Protein AF-A0A7S2KJC4-F1 (afdb_monomer_lite)

Foldseek 3Di:
DQFDCCCDDPNNPVVQVVLQVDPDLQVLVVQLVVRRHDDDDPPVVVVVVVVCVVPPPPDDDDPQKDWDDWDADPVVQWIWTKMWGHDDPPDDDDDDGDIDIDTGNDDDDPPDDDQALCPPPPSVVVCVVDAFPDDDPRQGDAPLQQHRHVPPGVPDHDFAPSCCSNQNNCGNDPRSVVD

Organism: Bigelowiella natans (NCBI:txid227086)

Radius of gyration: 21.55 Å; chains: 1; bounding box: 48×40×52 Å

Sequence (179 aa):
FDVPVSWFGATSNAEMCAFWQTEDAETRYSIVKSVRGKPTVPNIVWREFVSDIETKRCIHLMEGFHVTEASWNASAKCWNVVHQESPSSDGPSVEEAKSRTMEFDYILLATGAVMSAKEHPLLGKIYAHSKPEGDVNGFPVLSEELRWNETDMQNLFVTGGYAALQLGPVAATLAGARK

pLDDT: mean 88.14, std 10.71, range [44.09, 97.88]

Secondary structure (DSSP, 8-state):
--S-GGGSGGGTHHHHHHHHT---HHHHHHHHHHHS-S----HHHHHHHHHHHHH-TT-----SEEEEEEEEETTTTEEEEEEEEPPPTTS-S------EEEEES-----------TTTSTTHHHHHHHS--SEEETTEEE--TT-BS-TTT-TT-B--GGGGHHHH-TTTTSTTGGG-

InterPro domains:
  IPR036188 FAD/NAD(P)-binding domain superfamily [SSF51905] (55-172)

Structure (mmCIF, N/CA/C/O backbone):
data_AF-A0A7S2KJC4-F1
#
_entry.id   AF-A0A7S2KJC4-F1
#
loop_
_atom_site.group_PDB
_atom_site.id
_atom_site.type_symbol
_atom_site.label_atom_id
_atom_site.label_alt_id
_atom_site.label_comp_id
_atom_site.label_asym_id
_atom_site.label_entity_id
_atom_site.label_seq_id
_atom_site.pdbx_PDB_ins_code
_atom_site.Cartn_x
_atom_site.Cartn_y
_atom_site.Cartn_z
_atom_site.occupancy
_atom_site.B_iso_or_equiv
_atom_site.auth_seq_id
_atom_site.auth_comp_id
_atom_site.auth_asym_id
_atom_site.auth_atom_id
_atom_site.pdbx_PDB_model_num
ATOM 1 N N . PHE A 1 1 ? 10.199 9.690 2.676 1.00 57.38 1 PHE A N 1
ATOM 2 C CA . PHE A 1 1 ? 9.300 8.981 3.604 1.00 57.38 1 PHE A CA 1
ATOM 3 C C . PHE A 1 1 ? 7.907 9.122 3.052 1.00 57.38 1 PHE A C 1
ATOM 5 O O . PHE A 1 1 ? 7.560 10.210 2.610 1.00 57.38 1 PHE A O 1
ATOM 12 N N . ASP A 1 2 ? 7.127 8.050 3.103 1.00 70.12 2 ASP A N 1
ATOM 13 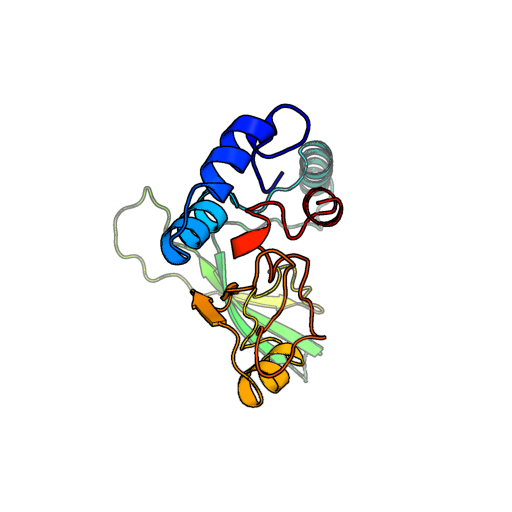C CA . ASP A 1 2 ? 5.780 8.030 2.520 1.00 70.12 2 ASP A CA 1
ATOM 14 C C . ASP A 1 2 ? 4.742 8.745 3.405 1.00 70.12 2 ASP A C 1
ATOM 16 O O . ASP A 1 2 ? 3.585 8.881 3.032 1.00 70.12 2 ASP A O 1
ATOM 20 N N . VAL A 1 3 ? 5.162 9.215 4.582 1.00 80.69 3 VAL A N 1
ATOM 21 C CA . VAL A 1 3 ? 4.395 10.040 5.517 1.00 80.69 3 VAL A CA 1
ATOM 22 C C . VAL A 1 3 ? 5.297 11.216 5.954 1.00 80.69 3 VAL A C 1
ATOM 24 O O . VAL A 1 3 ? 6.495 10.989 6.176 1.00 80.69 3 VAL A O 1
ATOM 27 N N . PRO A 1 4 ? 4.793 12.465 6.046 1.00 83.06 4 PRO A N 1
ATOM 28 C CA . PRO A 1 4 ? 5.581 13.627 6.451 1.00 83.06 4 PRO A CA 1
ATOM 29 C C . PRO A 1 4 ? 6.195 13.475 7.844 1.00 83.06 4 PRO A C 1
ATOM 31 O O . PRO A 1 4 ? 5.635 12.816 8.715 1.00 83.06 4 PRO A O 1
ATOM 34 N N . VAL A 1 5 ? 7.329 14.145 8.078 1.00 82.62 5 VAL A N 1
ATOM 35 C CA . VAL A 1 5 ? 8.039 14.115 9.373 1.00 82.62 5 VAL A CA 1
ATOM 36 C C . VAL A 1 5 ? 7.164 14.621 10.518 1.00 82.62 5 VAL A C 1
ATOM 38 O O . VAL A 1 5 ? 7.320 14.153 11.643 1.00 82.62 5 VAL A O 1
ATOM 41 N N . SER A 1 6 ? 6.228 15.530 10.237 1.00 84.00 6 SER A N 1
ATOM 42 C CA . SER A 1 6 ? 5.290 16.026 11.238 1.00 84.00 6 SER A CA 1
ATOM 43 C C . SER A 1 6 ? 4.523 14.882 11.902 1.00 84.00 6 SER A C 1
ATOM 45 O O . SER A 1 6 ? 4.443 14.876 13.120 1.00 84.00 6 SER A O 1
ATOM 47 N N . TRP A 1 7 ? 4.162 13.826 11.165 1.00 85.38 7 TRP A N 1
ATOM 48 C CA . TRP A 1 7 ? 3.426 12.662 11.671 1.00 85.38 7 TRP A CA 1
ATOM 49 C C . TRP A 1 7 ? 4.307 11.621 12.387 1.00 85.38 7 TRP A C 1
ATOM 51 O O . TRP A 1 7 ? 3.810 10.579 12.821 1.00 85.38 7 TRP A O 1
ATOM 61 N N . PHE A 1 8 ? 5.610 11.880 12.544 1.00 80.50 8 PHE A N 1
ATOM 62 C CA . PHE A 1 8 ? 6.554 10.996 13.229 1.00 80.50 8 PHE A CA 1
ATOM 63 C C . PHE A 1 8 ? 7.147 11.613 14.501 1.00 80.50 8 PHE A C 1
ATOM 65 O O . PHE A 1 8 ? 7.368 12.815 14.613 1.00 80.50 8 PHE A O 1
ATOM 72 N N . GLY A 1 9 ? 7.481 10.745 15.461 1.00 76.19 9 GLY A N 1
ATOM 73 C CA . GLY A 1 9 ? 8.290 11.102 16.628 1.00 76.19 9 GLY A CA 1
ATOM 74 C C . GLY A 1 9 ? 7.695 12.225 17.483 1.00 76.19 9 GLY A C 1
ATOM 75 O O . GLY A 1 9 ? 6.479 12.345 17.623 1.00 76.19 9 GLY A O 1
ATOM 76 N N . ALA A 1 10 ? 8.570 13.046 18.068 1.00 77.25 10 ALA A N 1
ATOM 77 C CA . ALA A 1 10 ? 8.198 14.089 19.027 1.00 77.25 10 ALA A CA 1
ATOM 78 C C . ALA A 1 10 ? 7.339 15.220 18.430 1.00 77.25 10 ALA A C 1
ATOM 80 O O . ALA A 1 10 ? 6.659 15.925 19.172 1.00 77.25 10 ALA A O 1
ATOM 81 N N . THR A 1 11 ? 7.347 15.391 17.106 1.00 78.31 11 THR A N 1
ATOM 82 C CA . THR A 1 11 ? 6.563 16.4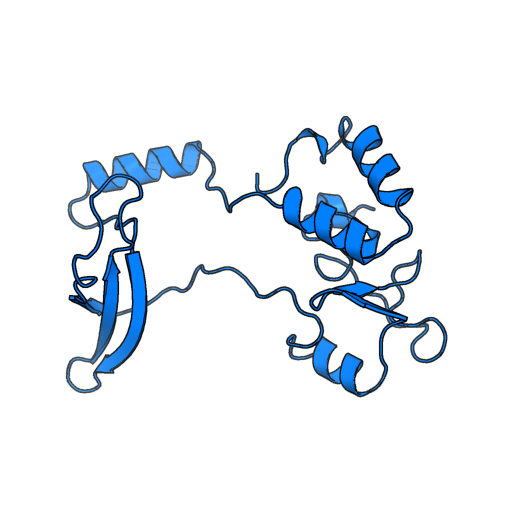18 16.403 1.00 78.31 11 THR A CA 1
ATOM 83 C C . THR A 1 11 ? 5.133 15.977 16.084 1.00 78.31 11 THR A C 1
ATOM 85 O O . THR A 1 11 ? 4.306 16.823 15.761 1.00 78.31 11 THR A O 1
ATOM 88 N N . SER A 1 12 ? 4.819 14.686 16.250 1.00 85.06 12 SER A N 1
ATOM 89 C CA . SER A 1 12 ? 3.530 14.097 15.848 1.00 85.06 12 SER A CA 1
ATOM 90 C C . SER A 1 12 ? 2.357 14.361 16.772 1.00 85.06 12 SER A C 1
ATOM 92 O O . SER A 1 12 ? 1.219 14.117 16.380 1.00 85.06 12 SER A O 1
ATOM 94 N N . ASN A 1 13 ? 2.599 14.879 17.977 1.00 85.25 13 ASN A N 1
ATOM 95 C CA . ASN A 1 13 ? 1.553 14.994 18.991 1.00 85.25 13 ASN A CA 1
ATOM 96 C C . ASN A 1 13 ? 0.354 15.821 18.514 1.00 85.25 13 ASN A C 1
ATOM 98 O O . ASN A 1 13 ? -0.776 15.389 18.698 1.00 85.25 13 ASN A O 1
ATOM 102 N N . ALA A 1 14 ? 0.575 16.973 17.875 1.00 89.56 14 ALA A N 1
ATOM 103 C CA . ALA A 1 14 ? -0.524 17.839 17.445 1.00 89.56 14 ALA A CA 1
ATOM 104 C C . ALA A 1 14 ? -1.409 17.171 16.377 1.00 89.56 14 ALA A C 1
ATOM 106 O O . ALA A 1 14 ? -2.629 17.127 16.522 1.00 89.56 14 ALA A O 1
ATOM 107 N N . GLU A 1 15 ? -0.794 16.608 15.337 1.00 92.00 15 GLU A N 1
ATOM 108 C CA . GLU A 1 15 ? -1.503 15.959 14.229 1.00 92.00 15 GLU A CA 1
ATOM 109 C C . GLU A 1 15 ? -2.195 14.665 14.668 1.00 92.00 15 GLU A C 1
ATOM 111 O O . GLU A 1 15 ? -3.344 14.423 14.306 1.00 92.00 15 GLU A O 1
ATOM 116 N N . MET A 1 16 ? -1.534 13.858 15.504 1.00 90.50 16 MET A N 1
ATOM 117 C CA . MET A 1 16 ? -2.110 12.625 16.040 1.00 90.50 16 MET A CA 1
ATOM 118 C C . MET A 1 16 ? -3.264 12.906 17.003 1.00 90.50 16 MET A C 1
ATOM 120 O O . MET A 1 16 ? -4.279 12.220 16.931 1.00 90.50 16 MET A O 1
ATOM 124 N N . CYS A 1 17 ? -3.154 13.926 17.863 1.00 90.06 17 CYS A N 1
ATOM 125 C CA . CYS A 1 17 ? -4.265 14.347 18.717 1.00 90.06 17 CYS A CA 1
ATOM 126 C C . CYS A 1 17 ? -5.467 14.803 17.883 1.00 90.06 17 CYS A C 1
ATOM 128 O O . CYS A 1 17 ? -6.583 14.373 18.157 1.00 90.06 17 CYS A O 1
ATOM 130 N N . ALA A 1 18 ? -5.249 15.621 16.848 1.00 92.56 18 ALA A N 1
ATOM 131 C CA . ALA A 1 18 ? -6.323 16.049 15.953 1.00 92.56 18 ALA A CA 1
ATOM 132 C C . ALA A 1 18 ? -6.968 14.860 15.216 1.00 92.56 18 ALA A C 1
ATOM 134 O O . ALA A 1 18 ? -8.192 14.784 15.101 1.00 92.56 18 ALA A O 1
ATOM 135 N N . PHE A 1 19 ? -6.157 13.896 14.767 1.00 94.06 19 PHE A N 1
ATOM 136 C CA . PHE A 1 19 ? -6.652 12.661 14.163 1.00 94.06 19 PHE A CA 1
ATOM 137 C C . PHE A 1 19 ? -7.532 11.860 15.133 1.00 94.06 19 PHE A C 1
ATOM 139 O O . PHE A 1 19 ? -8.639 11.473 14.771 1.00 94.06 19 PHE A O 1
ATOM 146 N N . TRP A 1 20 ? -7.089 11.647 16.374 1.00 91.81 20 TRP A N 1
ATOM 147 C CA . TRP A 1 20 ? -7.851 10.876 17.362 1.00 91.81 20 TRP A CA 1
ATOM 148 C C . TRP A 1 20 ? -9.113 11.584 17.863 1.00 91.81 20 TRP A C 1
ATOM 150 O O . TRP A 1 20 ? -10.066 10.915 18.242 1.00 91.81 20 TRP A O 1
ATOM 160 N N . GLN A 1 21 ? -9.157 12.917 17.808 1.00 93.75 21 GLN A N 1
ATOM 161 C CA . GLN A 1 21 ? -10.371 13.698 18.077 1.00 93.75 21 GLN A CA 1
ATOM 162 C C . GLN A 1 21 ? -11.400 13.636 16.940 1.00 93.75 21 GLN A C 1
ATOM 164 O O . GLN A 1 21 ? -12.537 14.062 17.118 1.00 93.75 21 GLN A O 1
ATOM 169 N N . THR A 1 22 ? -11.024 13.128 15.765 1.00 94.50 22 THR A N 1
ATOM 170 C CA . THR A 1 22 ? -11.969 12.915 14.667 1.00 94.50 22 THR A CA 1
ATOM 171 C C . THR A 1 22 ? -12.785 11.661 14.968 1.00 94.50 22 THR A C 1
ATOM 173 O O . THR A 1 22 ? -12.203 10.592 15.104 1.00 94.50 22 THR A O 1
ATOM 176 N N . GLU A 1 23 ? -14.110 11.749 15.066 1.00 90.88 23 GLU A N 1
ATOM 177 C CA . GLU A 1 23 ? -14.964 10.577 15.349 1.00 90.88 23 GLU A CA 1
ATOM 178 C C . GLU A 1 23 ? -15.368 9.816 14.077 1.00 90.88 23 GLU A C 1
ATOM 180 O O . GLU A 1 23 ? -15.446 8.590 14.073 1.00 90.88 23 GLU A O 1
ATOM 185 N N . ASP A 1 24 ? -15.583 10.537 12.977 1.00 94.69 24 ASP A N 1
ATOM 186 C CA . ASP A 1 24 ? -16.063 9.968 11.719 1.00 94.69 24 ASP A CA 1
ATOM 187 C C . ASP A 1 24 ? -14.977 9.175 10.967 1.00 94.69 24 ASP A C 1
ATOM 189 O O . ASP A 1 24 ? -13.890 9.681 10.658 1.00 94.69 24 ASP A O 1
ATOM 193 N N . ALA A 1 25 ? -15.295 7.927 10.619 1.00 95.44 25 ALA A N 1
ATOM 194 C CA . ALA A 1 25 ? -14.369 7.008 9.966 1.00 95.44 25 ALA A CA 1
ATOM 195 C C . ALA A 1 25 ? -13.994 7.442 8.535 1.00 95.44 25 ALA A C 1
ATOM 197 O O . ALA A 1 25 ? -12.854 7.227 8.116 1.00 95.44 25 ALA A O 1
ATOM 198 N N . GLU A 1 26 ? -14.902 8.086 7.793 1.00 96.88 26 GLU A N 1
ATOM 199 C CA . GLU A 1 26 ? -14.629 8.571 6.430 1.00 96.88 26 GLU A CA 1
ATOM 200 C C . GLU A 1 26 ? -13.650 9.755 6.445 1.00 96.88 26 GLU A C 1
ATOM 202 O O . GLU A 1 26 ? -12.713 9.841 5.641 1.00 96.88 26 GLU A O 1
ATOM 207 N N . THR A 1 27 ? -13.804 10.640 7.427 1.00 96.75 27 THR A N 1
ATOM 208 C CA . THR A 1 27 ? -12.882 11.747 7.675 1.00 96.75 27 THR A CA 1
ATOM 209 C C . THR A 1 27 ? -11.506 11.215 8.067 1.00 96.75 27 THR A C 1
ATOM 211 O O . THR A 1 27 ? -10.496 11.637 7.497 1.00 96.75 27 THR A O 1
ATOM 214 N N . ARG A 1 28 ? -11.440 10.219 8.963 1.00 96.25 28 ARG A N 1
ATOM 215 C CA . ARG A 1 28 ? -10.172 9.551 9.304 1.00 96.25 28 ARG A CA 1
ATOM 216 C C . ARG A 1 28 ? -9.518 8.902 8.087 1.00 96.25 28 ARG A C 1
ATOM 218 O O . ARG A 1 28 ? -8.314 9.069 7.888 1.00 96.25 28 ARG A O 1
ATOM 225 N N . TYR A 1 29 ? -10.289 8.216 7.245 1.00 95.44 29 TYR A N 1
ATOM 226 C CA . TYR A 1 29 ? -9.789 7.646 5.994 1.00 95.44 29 TYR A CA 1
ATOM 227 C C . TYR A 1 29 ? -9.206 8.725 5.071 1.00 95.44 29 TYR A C 1
ATOM 229 O O . TYR A 1 29 ? -8.102 8.565 4.546 1.00 95.44 29 TYR A O 1
ATOM 237 N N . SER A 1 30 ? -9.898 9.855 4.927 1.00 95.00 30 SER A N 1
ATOM 238 C CA . SER A 1 30 ? -9.442 10.993 4.121 1.00 95.00 30 SER A CA 1
ATOM 239 C C . SER A 1 30 ? -8.119 11.578 4.634 1.00 95.00 30 SER A C 1
ATOM 241 O O . SER A 1 30 ? -7.227 11.898 3.842 1.00 95.00 30 SER A O 1
ATOM 243 N N . ILE A 1 31 ? -7.933 11.647 5.956 1.00 94.38 31 ILE A N 1
ATOM 244 C CA . ILE A 1 31 ? -6.657 12.041 6.570 1.00 94.38 31 ILE A CA 1
ATOM 245 C C . ILE A 1 31 ? -5.573 11.002 6.258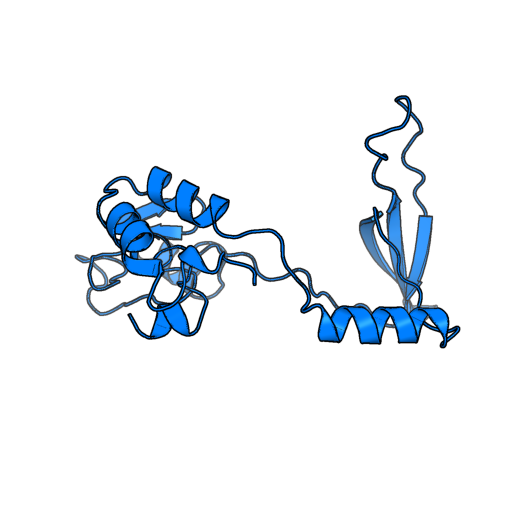 1.00 94.38 31 ILE A C 1
ATOM 247 O O . ILE A 1 31 ? -4.525 11.355 5.723 1.00 94.38 31 ILE A O 1
ATOM 251 N N . VAL A 1 32 ? -5.826 9.711 6.506 1.00 92.69 32 VAL A N 1
ATOM 252 C CA . VAL A 1 32 ? -4.870 8.623 6.214 1.00 92.69 32 VAL A CA 1
ATOM 253 C C . VAL A 1 32 ? -4.414 8.656 4.758 1.00 92.69 32 VAL A C 1
ATOM 255 O O . VAL A 1 32 ? -3.217 8.547 4.481 1.00 92.69 32 VAL A O 1
ATOM 258 N N . LYS A 1 33 ? -5.355 8.843 3.831 1.00 90.62 33 LYS A N 1
ATOM 259 C CA . LYS A 1 33 ? -5.091 8.900 2.395 1.00 90.62 33 LYS A CA 1
ATOM 260 C C . LYS A 1 33 ? -4.318 10.151 1.983 1.00 90.62 33 LYS A C 1
ATOM 262 O O . LYS A 1 33 ? -3.437 10.045 1.141 1.00 90.62 33 LYS A O 1
ATOM 267 N N . SER A 1 34 ? -4.633 11.317 2.547 1.00 90.38 34 SER A N 1
ATOM 268 C CA . SER A 1 34 ? -3.942 12.569 2.196 1.00 90.38 34 SER A CA 1
ATOM 269 C C . SER A 1 34 ? -2.518 12.637 2.752 1.00 90.38 34 SER A C 1
ATOM 271 O O . SER A 1 34 ? -1.633 13.205 2.116 1.00 90.38 34 SER A O 1
ATOM 273 N N . VAL A 1 35 ? -2.283 12.025 3.914 1.00 88.81 35 VAL A N 1
ATOM 274 C CA . VAL A 1 35 ? -0.978 12.002 4.583 1.00 88.81 35 VAL A CA 1
ATOM 275 C C . VAL A 1 35 ? -0.041 10.964 3.976 1.00 88.81 35 VAL A C 1
ATOM 277 O O . VAL A 1 35 ? 1.168 11.195 3.917 1.00 88.81 35 VAL A O 1
ATOM 280 N N . ARG A 1 36 ? -0.572 9.822 3.518 1.00 80.94 36 ARG A N 1
ATOM 281 C CA . ARG A 1 36 ? 0.201 8.858 2.729 1.00 80.94 36 ARG A CA 1
ATOM 282 C C . ARG A 1 36 ? 0.516 9.476 1.373 1.00 80.94 36 ARG A C 1
ATOM 284 O O . ARG A 1 36 ? -0.285 9.431 0.445 1.00 80.94 36 ARG A O 1
ATOM 291 N N . GLY A 1 37 ? 1.688 10.093 1.298 1.00 72.00 37 GLY A N 1
ATOM 292 C CA . GLY A 1 37 ? 2.204 10.712 0.092 1.00 72.00 37 GLY A CA 1
ATOM 293 C C . GLY A 1 37 ? 2.483 9.687 -1.004 1.00 72.00 37 GLY A C 1
ATOM 294 O O . GLY A 1 37 ? 2.258 8.482 -0.868 1.00 72.00 37 GLY A O 1
ATOM 295 N N . LYS A 1 38 ? 3.016 10.183 -2.120 1.00 74.25 38 LYS A N 1
ATOM 296 C CA . LYS A 1 38 ? 3.495 9.310 -3.193 1.00 74.25 38 LYS A CA 1
ATOM 297 C C . LYS A 1 38 ? 4.644 8.433 -2.670 1.00 74.25 38 LYS A C 1
ATOM 299 O O . LYS A 1 38 ? 5.427 8.925 -1.856 1.00 74.25 38 LYS A O 1
ATOM 304 N N . PRO A 1 39 ? 4.774 7.181 -3.145 1.00 77.94 39 PRO A N 1
ATOM 305 C CA . PRO A 1 39 ? 5.921 6.339 -2.823 1.00 77.94 39 PRO A CA 1
ATOM 306 C C . PRO A 1 39 ? 7.230 7.076 -3.109 1.00 77.94 39 PRO A C 1
ATOM 308 O O . PRO A 1 39 ? 7.350 7.756 -4.131 1.00 77.94 39 PRO A O 1
ATOM 311 N N . THR A 1 40 ? 8.205 6.951 -2.210 1.00 84.69 40 THR A N 1
ATOM 312 C CA . THR A 1 40 ? 9.494 7.642 -2.342 1.00 84.69 40 THR A CA 1
ATOM 313 C C . THR A 1 40 ? 10.674 6.680 -2.340 1.00 84.69 40 THR A C 1
ATOM 315 O O . THR A 1 40 ? 10.674 5.669 -1.643 1.00 84.69 40 THR A O 1
ATOM 318 N N . VAL A 1 41 ? 11.726 7.037 -3.078 1.00 87.56 41 VAL A N 1
ATOM 319 C CA . VAL A 1 41 ? 13.045 6.402 -2.974 1.00 87.56 41 VAL A CA 1
ATOM 320 C C . VAL A 1 41 ? 13.965 7.342 -2.190 1.00 87.56 41 VAL A C 1
ATOM 322 O O . VAL A 1 41 ? 13.975 8.545 -2.463 1.00 87.56 41 VAL A O 1
ATOM 325 N N . PRO A 1 42 ? 14.741 6.857 -1.203 1.00 89.25 42 PRO A N 1
ATOM 326 C CA . PRO A 1 42 ? 15.716 7.693 -0.511 1.00 89.25 42 PRO A CA 1
ATOM 327 C C . PRO A 1 42 ? 16.726 8.320 -1.482 1.00 89.25 42 PRO A C 1
ATOM 329 O O . PRO A 1 42 ? 17.299 7.622 -2.315 1.00 89.25 42 PRO A O 1
ATOM 332 N N . ASN A 1 43 ? 17.020 9.615 -1.320 1.00 89.44 43 ASN A N 1
ATOM 333 C CA . ASN A 1 43 ? 17.919 10.354 -2.221 1.00 89.44 43 ASN A CA 1
ATOM 334 C C . ASN A 1 43 ? 19.303 9.710 -2.384 1.00 89.44 43 ASN A C 1
ATOM 336 O O . ASN A 1 43 ? 19.906 9.822 -3.445 1.00 89.44 43 ASN A O 1
ATOM 340 N N . ILE A 1 44 ? 19.825 9.053 -1.343 1.00 91.69 44 ILE A N 1
ATOM 341 C CA . ILE A 1 44 ? 21.111 8.354 -1.434 1.00 91.69 44 ILE A CA 1
ATOM 342 C C . ILE A 1 44 ? 21.054 7.198 -2.441 1.00 91.69 44 ILE A C 1
ATOM 344 O O . ILE A 1 44 ? 21.898 7.143 -3.326 1.00 91.69 44 ILE A O 1
ATOM 348 N N . VAL A 1 45 ? 20.000 6.380 -2.377 1.00 92.94 45 VAL A N 1
ATOM 349 C CA . VAL A 1 45 ? 19.758 5.262 -3.298 1.00 92.94 45 VAL A CA 1
ATOM 350 C C . VAL A 1 45 ? 19.476 5.782 -4.706 1.00 92.94 45 VAL A C 1
ATOM 352 O O . VAL A 1 45 ? 20.015 5.262 -5.676 1.00 92.94 45 VAL A O 1
ATOM 355 N N . TRP A 1 46 ? 18.676 6.846 -4.826 1.00 93.69 46 TRP A N 1
ATOM 356 C CA . TRP A 1 46 ? 18.367 7.448 -6.123 1.00 93.69 46 TRP A CA 1
ATOM 357 C C . TRP A 1 46 ? 19.618 7.964 -6.843 1.00 93.69 46 TRP A C 1
ATOM 359 O O . TRP A 1 46 ? 19.785 7.720 -8.033 1.00 93.69 46 TRP A O 1
ATOM 369 N N . ARG A 1 47 ? 20.531 8.636 -6.130 1.00 94.25 47 ARG A N 1
ATOM 370 C CA . ARG A 1 47 ? 21.785 9.130 -6.724 1.00 94.25 47 ARG A CA 1
ATOM 371 C C . ARG A 1 47 ? 22.675 8.002 -7.235 1.00 94.25 47 ARG A C 1
ATOM 373 O O . ARG A 1 47 ? 23.236 8.128 -8.318 1.00 94.25 47 ARG A O 1
ATOM 380 N N . GLU A 1 48 ? 22.803 6.925 -6.465 1.00 94.06 48 GLU A N 1
ATOM 381 C CA . GLU A 1 48 ? 23.562 5.744 -6.889 1.00 94.06 48 GLU A CA 1
ATOM 382 C C . GLU A 1 48 ? 22.932 5.112 -8.134 1.00 94.06 48 GLU A C 1
ATOM 384 O O . GLU A 1 48 ? 23.632 4.824 -9.101 1.00 94.06 48 GLU A O 1
ATOM 389 N N . PHE A 1 49 ? 21.604 4.991 -8.157 1.00 93.94 49 PHE A N 1
ATOM 390 C CA . PHE A 1 49 ? 20.869 4.461 -9.301 1.00 93.94 49 PHE A CA 1
ATOM 391 C C . PHE A 1 49 ? 21.040 5.308 -10.573 1.00 93.94 49 PHE A C 1
ATOM 393 O O . PHE A 1 49 ? 21.296 4.759 -11.642 1.00 93.94 49 PHE A O 1
ATOM 400 N N . VAL A 1 50 ? 20.961 6.638 -10.469 1.00 93.69 50 VAL A N 1
ATOM 401 C CA . VAL A 1 50 ? 21.192 7.546 -11.609 1.00 93.69 50 VAL A CA 1
ATOM 402 C C . VAL A 1 50 ? 22.625 7.423 -12.132 1.00 93.69 50 VAL A C 1
ATOM 404 O O . VAL A 1 50 ? 22.822 7.277 -13.336 1.00 93.69 50 VAL A O 1
ATOM 407 N N . SER A 1 51 ? 23.621 7.391 -11.240 1.00 94.12 51 SER A N 1
ATOM 408 C CA . SER A 1 51 ? 25.019 7.161 -11.629 1.00 94.12 51 SER A CA 1
ATOM 409 C C . SER A 1 51 ? 25.191 5.828 -12.366 1.00 94.12 51 SER A C 1
ATOM 411 O O . SER A 1 51 ? 25.956 5.732 -13.325 1.00 94.12 51 SER A O 1
ATOM 413 N N . ASP A 1 52 ? 24.487 4.784 -11.934 1.00 94.44 52 ASP A N 1
ATOM 414 C CA . ASP A 1 52 ? 24.509 3.479 -12.587 1.00 94.44 52 ASP A CA 1
ATOM 415 C C . ASP A 1 52 ? 23.890 3.522 -13.990 1.00 94.44 52 ASP A C 1
ATOM 417 O O . ASP A 1 52 ? 24.456 2.932 -14.905 1.00 94.44 52 ASP A O 1
ATOM 421 N N . ILE A 1 53 ? 22.791 4.253 -14.197 1.00 94.25 53 ILE A N 1
ATOM 422 C CA . ILE A 1 53 ? 22.193 4.450 -15.529 1.00 94.25 53 ILE A CA 1
ATOM 423 C C . ILE A 1 53 ? 23.162 5.178 -16.471 1.00 94.25 53 ILE A C 1
ATOM 425 O O . ILE A 1 53 ? 23.316 4.791 -17.628 1.00 94.25 53 ILE A O 1
ATOM 429 N N . GLU A 1 54 ? 23.832 6.227 -15.990 1.00 92.38 54 GLU A N 1
ATOM 430 C CA . GLU A 1 54 ? 24.740 7.037 -16.812 1.00 92.38 54 GLU A CA 1
ATOM 431 C C . GLU A 1 54 ? 26.021 6.283 -17.193 1.00 92.38 54 GLU A C 1
ATOM 433 O O . GLU A 1 54 ? 26.571 6.472 -18.281 1.00 92.38 54 GLU A O 1
ATOM 438 N N . THR A 1 55 ? 26.506 5.418 -16.300 1.00 94.50 55 THR A N 1
ATOM 439 C CA . THR A 1 55 ? 27.780 4.710 -16.480 1.00 94.50 55 THR A CA 1
ATOM 440 C C . THR A 1 55 ? 27.618 3.324 -17.099 1.00 94.50 55 THR A C 1
ATOM 442 O O . THR A 1 55 ? 28.500 2.876 -17.840 1.00 94.50 55 THR A O 1
ATOM 445 N N . LYS A 1 56 ? 26.503 2.631 -16.839 1.00 92.31 56 LYS A N 1
ATOM 446 C CA . LYS A 1 56 ? 26.244 1.269 -17.318 1.00 92.31 56 LYS A CA 1
ATOM 447 C C . LYS A 1 56 ? 25.271 1.306 -18.490 1.00 92.31 56 LYS A C 1
ATOM 449 O O . LYS A 1 56 ? 24.114 1.677 -18.365 1.00 92.31 56 LYS A O 1
ATOM 454 N N . ARG A 1 57 ? 25.704 0.787 -19.639 1.00 83.31 57 ARG A N 1
ATOM 455 C CA . ARG A 1 57 ? 24.888 0.730 -20.869 1.00 83.31 57 ARG A CA 1
ATOM 456 C C . ARG A 1 57 ? 23.767 -0.321 -20.866 1.00 83.31 57 ARG A C 1
ATOM 458 O O . ARG A 1 57 ? 23.172 -0.555 -21.909 1.00 83.31 57 ARG A O 1
ATOM 465 N N . CYS A 1 58 ? 23.523 -0.992 -19.743 1.00 92.56 58 CYS A N 1
ATOM 466 C CA . CYS A 1 58 ? 22.554 -2.087 -19.631 1.00 92.56 58 CYS A CA 1
ATOM 467 C C . CYS A 1 58 ? 21.319 -1.740 -18.789 1.00 92.56 58 CYS A C 1
ATOM 469 O O . CYS A 1 58 ? 20.476 -2.609 -18.580 1.00 92.56 58 CYS A O 1
ATOM 471 N N . ILE A 1 59 ? 21.214 -0.506 -18.288 1.00 93.94 59 ILE A N 1
ATOM 472 C CA . ILE A 1 59 ? 20.085 -0.067 -17.467 1.00 93.94 59 ILE A CA 1
ATOM 473 C C . ILE A 1 59 ? 19.312 0.992 -18.242 1.00 93.94 59 ILE A C 1
ATOM 475 O O . ILE A 1 59 ? 19.865 2.011 -18.649 1.00 93.94 59 ILE A O 1
ATOM 479 N N . HIS A 1 60 ? 18.020 0.747 -18.427 1.00 90.94 60 HIS A N 1
ATOM 480 C CA . HIS A 1 60 ? 17.111 1.668 -19.092 1.00 90.94 60 HIS A CA 1
ATOM 481 C C . HIS A 1 60 ? 16.033 2.090 -18.099 1.00 90.94 60 HIS A C 1
ATOM 483 O O . HIS A 1 60 ? 15.259 1.257 -17.630 1.00 90.94 60 HIS A O 1
ATOM 489 N N . LEU A 1 61 ? 15.995 3.382 -17.776 1.00 91.62 61 LEU A N 1
ATOM 490 C CA . LEU A 1 61 ? 14.888 3.976 -17.041 1.00 91.62 61 LEU A CA 1
ATOM 491 C C . LEU A 1 61 ? 13.849 4.465 -18.046 1.00 91.62 61 LEU A C 1
ATOM 493 O O . LEU A 1 61 ? 14.154 5.257 -18.935 1.00 91.62 61 LEU A O 1
ATOM 497 N N . MET A 1 62 ? 12.626 3.976 -17.893 1.00 89.88 62 MET A N 1
ATOM 498 C CA . MET A 1 62 ? 11.468 4.453 -18.633 1.00 89.88 62 MET A CA 1
ATOM 499 C C . MET A 1 62 ? 10.541 5.136 -17.630 1.00 89.88 62 MET A C 1
ATOM 501 O O . MET A 1 62 ? 10.337 4.636 -16.526 1.00 89.88 62 MET A O 1
ATOM 505 N N . GLU A 1 63 ? 9.999 6.290 -17.991 1.00 90.31 63 GLU A N 1
ATOM 506 C CA . GLU A 1 63 ? 9.057 7.052 -17.171 1.00 90.31 63 GLU A CA 1
ATOM 507 C C . GLU A 1 63 ? 7.859 7.446 -18.031 1.00 90.31 63 GLU A C 1
ATOM 509 O O . GLU A 1 63 ? 7.920 7.376 -19.259 1.00 90.31 63 GLU A O 1
ATOM 514 N N . GLY A 1 64 ? 6.753 7.829 -17.393 1.00 88.31 64 GLY A N 1
ATOM 515 C CA . GLY A 1 64 ? 5.553 8.238 -18.123 1.00 88.31 64 GLY A CA 1
ATOM 516 C C . GLY A 1 64 ? 4.977 7.123 -18.996 1.00 88.31 64 GLY A C 1
ATOM 517 O O . GLY A 1 64 ? 4.486 7.402 -20.082 1.00 88.31 64 GLY A O 1
ATOM 518 N N . PHE A 1 65 ? 5.048 5.868 -18.550 1.00 88.56 65 PHE A N 1
ATOM 519 C CA . PHE A 1 65 ? 4.433 4.738 -19.240 1.00 88.56 65 PHE A CA 1
ATOM 520 C C . PHE A 1 65 ? 3.625 3.878 -18.270 1.00 88.56 65 PHE A C 1
ATOM 522 O O . PHE A 1 65 ? 3.913 3.829 -17.071 1.00 88.56 65 PHE A O 1
ATOM 529 N N . HIS A 1 66 ? 2.643 3.155 -18.800 1.00 91.06 66 HIS A N 1
ATOM 530 C CA . HIS A 1 66 ? 1.937 2.099 -18.081 1.00 91.06 66 HIS A CA 1
ATOM 531 C C . HIS A 1 66 ? 1.868 0.830 -18.924 1.00 91.06 66 HIS A C 1
ATOM 533 O O . HIS A 1 66 ? 1.736 0.865 -20.149 1.00 91.06 66 HIS A O 1
ATOM 539 N N . VAL A 1 67 ? 1.968 -0.310 -18.247 1.00 93.56 67 VAL A N 1
ATOM 540 C CA . VAL A 1 67 ? 1.779 -1.624 -18.862 1.00 93.56 67 VAL A CA 1
ATOM 541 C C . VAL A 1 67 ? 0.282 -1.888 -18.983 1.00 93.56 67 VAL A C 1
ATOM 543 O O . VAL A 1 67 ? -0.455 -1.756 -18.010 1.00 93.56 67 VAL A O 1
ATOM 546 N N . THR A 1 68 ? -0.155 -2.254 -20.183 1.00 94.38 68 THR A N 1
ATOM 547 C CA . THR A 1 68 ? -1.558 -2.576 -20.494 1.00 94.38 68 THR A CA 1
ATOM 548 C C . THR A 1 68 ? -1.802 -4.074 -20.587 1.00 94.38 68 THR A C 1
ATOM 550 O O . THR A 1 68 ? -2.862 -4.550 -20.196 1.00 94.38 68 THR A O 1
ATOM 553 N N . GLU A 1 69 ? -0.808 -4.822 -21.059 1.00 95.44 69 GLU A N 1
ATOM 554 C CA . GLU A 1 69 ? -0.893 -6.267 -21.219 1.00 95.44 69 GLU A CA 1
ATOM 555 C C . GLU A 1 69 ? 0.494 -6.886 -21.035 1.00 95.44 69 GLU A C 1
ATOM 557 O O . GLU A 1 69 ? 1.508 -6.289 -21.402 1.00 95.44 69 GLU A O 1
ATOM 562 N N . ALA A 1 70 ? 0.539 -8.092 -20.476 1.00 96.38 70 ALA A N 1
ATOM 563 C CA . ALA A 1 70 ? 1.728 -8.929 -20.458 1.00 96.38 70 ALA A CA 1
ATOM 564 C C . ALA A 1 70 ? 1.315 -10.377 -20.741 1.00 96.38 70 ALA A C 1
ATOM 566 O O . ALA A 1 70 ? 0.492 -10.940 -20.018 1.00 96.38 70 ALA A O 1
ATOM 567 N N . SER A 1 71 ? 1.884 -10.983 -21.782 1.00 97.06 71 SER A N 1
ATOM 568 C CA . SER A 1 71 ? 1.601 -12.366 -22.172 1.00 97.06 71 SER A CA 1
ATOM 569 C C . SER A 1 71 ? 2.889 -13.168 -22.346 1.00 97.06 71 SER A C 1
ATOM 571 O O . SER A 1 71 ? 3.903 -12.668 -22.827 1.00 97.06 71 SER A O 1
ATOM 573 N N . TRP A 1 72 ? 2.872 -14.428 -21.912 1.00 97.50 72 TRP A N 1
ATOM 574 C CA . TRP A 1 72 ? 4.031 -15.312 -22.022 1.00 97.50 72 TRP A CA 1
ATOM 575 C C . TRP A 1 72 ? 4.120 -15.932 -23.420 1.00 97.50 72 TRP A C 1
ATOM 577 O O . TRP A 1 72 ? 3.200 -16.625 -23.862 1.00 97.50 72 TRP A O 1
ATOM 587 N N . ASN A 1 73 ? 5.253 -15.745 -24.095 1.00 96.44 73 ASN A N 1
ATOM 588 C CA . ASN A 1 73 ? 5.576 -16.392 -25.359 1.00 96.44 73 ASN A CA 1
ATOM 589 C C . ASN A 1 73 ? 6.362 -17.685 -25.098 1.00 96.44 73 ASN A C 1
ATOM 591 O O . ASN A 1 73 ? 7.575 -17.669 -24.893 1.00 96.44 73 ASN A O 1
ATOM 595 N N . ALA A 1 74 ? 5.679 -18.831 -25.144 1.00 96.38 74 ALA A N 1
ATOM 596 C CA . ALA A 1 74 ? 6.295 -20.130 -24.864 1.00 96.38 74 ALA A CA 1
ATOM 597 C C . ALA A 1 74 ? 7.407 -20.526 -25.856 1.00 96.38 74 ALA A C 1
ATOM 599 O O . ALA A 1 74 ? 8.343 -21.226 -25.467 1.00 96.38 74 ALA A O 1
ATOM 600 N N . SER A 1 75 ? 7.323 -20.077 -27.112 1.00 96.06 75 SER A N 1
ATOM 601 C CA . SER A 1 75 ? 8.312 -20.392 -28.151 1.00 96.06 75 SER A CA 1
ATOM 602 C C . SER A 1 75 ? 9.610 -19.613 -27.951 1.00 96.06 75 SER A C 1
ATOM 604 O O . SER A 1 75 ? 10.691 -20.192 -28.037 1.00 96.06 75 SER A O 1
ATOM 606 N N . ALA A 1 76 ? 9.498 -18.315 -27.655 1.00 94.44 76 ALA A N 1
ATOM 607 C CA . ALA A 1 76 ? 10.643 -17.439 -27.399 1.00 94.44 76 ALA A CA 1
ATOM 608 C C . ALA A 1 76 ? 11.147 -17.510 -25.945 1.00 94.44 76 ALA A C 1
ATOM 610 O O . ALA A 1 76 ? 12.257 -17.073 -25.662 1.00 94.44 76 ALA A O 1
ATOM 611 N N . LYS A 1 77 ? 10.359 -18.109 -25.040 1.00 96.62 77 LYS A N 1
ATOM 612 C CA . LYS A 1 77 ? 10.611 -18.176 -23.591 1.00 96.62 77 LYS A CA 1
ATOM 613 C C . LYS A 1 77 ? 10.801 -16.795 -22.953 1.00 96.62 77 LYS A C 1
ATOM 615 O O . LYS A 1 77 ? 11.640 -16.635 -22.072 1.00 96.62 77 LYS A O 1
ATOM 620 N N . CYS A 1 78 ? 9.999 -15.827 -23.384 1.00 97.62 78 CYS A N 1
ATOM 621 C CA . CYS A 1 78 ? 10.005 -14.460 -22.875 1.00 97.62 78 CYS A CA 1
ATOM 622 C C . CYS A 1 78 ? 8.574 -13.935 -22.681 1.00 97.62 78 CYS A C 1
ATOM 624 O O . CYS A 1 78 ? 7.594 -14.520 -23.149 1.00 97.62 78 CYS A O 1
ATOM 626 N N . TRP A 1 79 ? 8.453 -12.821 -21.973 1.00 97.88 79 TRP A N 1
ATOM 627 C CA . TRP A 1 79 ? 7.230 -12.049 -21.817 1.00 97.88 79 TRP A CA 1
ATOM 628 C C . TRP A 1 79 ? 7.121 -10.990 -22.900 1.00 97.88 79 TRP A C 1
ATOM 630 O O . TRP A 1 79 ? 8.005 -10.147 -23.012 1.00 97.88 79 TRP A O 1
ATOM 640 N N . ASN A 1 80 ? 5.996 -10.968 -23.606 1.00 97.38 80 ASN A N 1
ATOM 641 C CA . ASN A 1 80 ? 5.597 -9.863 -24.464 1.00 97.38 80 ASN A CA 1
ATOM 642 C C . ASN A 1 80 ? 4.807 -8.861 -23.623 1.00 97.38 80 ASN A C 1
ATOM 644 O O . ASN A 1 80 ? 3.707 -9.167 -23.158 1.00 97.38 80 ASN A O 1
ATOM 648 N N . VAL A 1 81 ? 5.362 -7.672 -23.418 1.00 96.25 81 VAL A N 1
ATOM 649 C CA . VAL A 1 81 ? 4.758 -6.615 -22.604 1.00 96.25 81 VAL A CA 1
ATOM 650 C C . VAL A 1 81 ? 4.328 -5.471 -23.506 1.00 96.25 81 VAL A C 1
ATOM 652 O O . VAL A 1 81 ? 5.155 -4.838 -24.163 1.00 96.25 81 VAL A O 1
ATOM 655 N N . VAL A 1 82 ? 3.026 -5.197 -23.514 1.00 95.25 82 VAL A N 1
ATOM 656 C CA . VAL A 1 82 ? 2.422 -4.079 -24.234 1.00 95.25 82 VAL A CA 1
ATOM 657 C C . VAL A 1 82 ? 2.307 -2.894 -23.289 1.00 95.25 82 VAL A C 1
ATOM 659 O O . VAL A 1 82 ? 1.628 -2.967 -22.258 1.00 95.25 82 VAL A O 1
ATOM 662 N N . HIS A 1 83 ? 2.937 -1.782 -23.650 1.00 92.44 83 HIS A N 1
ATOM 663 C CA . HIS A 1 83 ? 2.911 -0.552 -22.871 1.00 92.44 83 HIS A CA 1
ATOM 664 C C . HIS A 1 83 ? 2.464 0.644 -23.712 1.00 92.44 83 HIS A C 1
ATOM 666 O O . HIS A 1 83 ? 2.585 0.657 -24.940 1.00 92.44 83 HIS A O 1
ATOM 672 N N . GLN A 1 84 ? 1.943 1.657 -23.029 1.00 91.00 84 GLN A N 1
ATOM 673 C CA . GLN A 1 84 ? 1.529 2.927 -23.615 1.00 91.00 84 GLN A CA 1
ATOM 674 C C . GLN A 1 84 ? 2.239 4.071 -22.892 1.00 91.00 84 GLN A C 1
ATOM 676 O O . GLN A 1 84 ? 2.482 3.990 -21.688 1.00 91.00 84 GLN A O 1
ATOM 681 N N . GLU A 1 85 ? 2.586 5.120 -23.632 1.00 85.81 85 GLU A N 1
ATOM 682 C CA . GLU A 1 85 ? 3.072 6.371 -23.051 1.00 85.81 85 GLU A CA 1
ATOM 683 C C . GLU A 1 85 ? 1.873 7.163 -22.509 1.00 85.81 85 GLU A C 1
ATOM 685 O O . GLU A 1 85 ? 0.845 7.308 -23.176 1.00 85.81 85 GLU A O 1
ATOM 690 N N . SER A 1 86 ? 1.997 7.650 -21.279 1.00 75.25 86 SER A N 1
ATOM 691 C CA . SER A 1 86 ? 1.037 8.566 -20.678 1.00 75.25 86 SER A CA 1
ATOM 692 C C . SER A 1 86 ? 1.101 9.903 -21.422 1.00 75.25 86 SER A C 1
ATOM 694 O O . SER A 1 86 ? 2.205 10.393 -21.675 1.00 75.25 86 SER A O 1
ATOM 696 N N . PRO A 1 87 ? -0.042 10.531 -21.751 1.00 65.69 87 PRO A N 1
ATOM 697 C CA . PRO A 1 87 ? -0.033 11.847 -22.375 1.00 65.69 87 PRO A CA 1
ATOM 698 C C . PRO A 1 87 ? 0.705 12.841 -21.471 1.00 65.69 87 PRO A C 1
ATOM 700 O O . PRO A 1 87 ? 0.448 12.908 -20.265 1.00 65.69 87 PRO A O 1
ATOM 703 N N . SER A 1 88 ? 1.642 13.596 -22.046 1.00 60.03 88 SER A N 1
ATOM 704 C CA . SER A 1 88 ? 2.323 14.664 -21.322 1.00 60.03 88 SER A CA 1
ATOM 705 C C . SER A 1 88 ? 1.313 15.753 -20.958 1.00 60.03 88 SER A C 1
ATOM 707 O O . SER A 1 88 ? 0.456 16.130 -21.756 1.00 60.03 88 SER A O 1
ATOM 709 N N . SER A 1 89 ? 1.404 16.276 -19.737 1.00 57.47 89 SER A N 1
ATOM 710 C CA . SER A 1 89 ? 0.516 17.330 -19.227 1.00 57.47 89 SER A CA 1
ATOM 711 C C . SER A 1 89 ? 0.667 18.686 -19.939 1.00 57.47 89 SER A C 1
ATOM 713 O O . SER A 1 89 ? -0.138 19.575 -19.685 1.00 57.47 89 SER A O 1
ATOM 715 N N . ASP A 1 90 ? 1.651 18.831 -20.837 1.00 54.78 90 ASP A N 1
ATOM 716 C CA . ASP A 1 90 ? 2.051 20.100 -21.467 1.00 54.78 90 ASP A CA 1
ATOM 717 C C . ASP A 1 90 ? 1.948 20.112 -23.015 1.00 54.78 90 ASP A C 1
ATOM 719 O O . ASP A 1 90 ? 2.481 21.015 -23.660 1.00 54.78 90 ASP A O 1
ATOM 723 N N . GLY A 1 91 ? 1.279 19.135 -23.645 1.00 50.41 91 GLY A N 1
ATOM 724 C CA . GLY A 1 91 ? 1.149 19.030 -25.113 1.00 50.41 91 GLY A CA 1
ATOM 725 C C . GLY A 1 91 ? -0.295 19.133 -25.633 1.00 50.41 91 GLY A C 1
ATOM 726 O O . GLY A 1 91 ? -1.230 18.814 -24.894 1.00 50.41 91 GLY A O 1
ATOM 727 N N . PRO A 1 92 ? -0.523 19.578 -26.890 1.00 44.09 92 PRO A N 1
ATOM 728 C CA . PRO A 1 92 ? -1.865 19.682 -27.444 1.00 44.09 92 PRO A CA 1
ATOM 729 C C . PRO A 1 92 ? -2.498 18.295 -27.590 1.00 44.09 92 PRO A C 1
ATOM 731 O O . PRO A 1 92 ? -1.836 17.282 -27.796 1.00 44.09 92 PRO A O 1
ATOM 734 N N . SER A 1 93 ? -3.814 18.281 -27.434 1.00 56.22 93 SER A N 1
ATOM 735 C CA . SER A 1 93 ? -4.658 17.104 -27.300 1.00 56.22 93 SER A CA 1
ATOM 736 C C . SER A 1 93 ? -4.725 16.264 -28.583 1.00 56.22 93 SER A C 1
ATOM 738 O O . SER A 1 93 ? -4.779 16.800 -29.686 1.00 56.22 93 SER A O 1
ATOM 740 N N . VAL A 1 94 ? -4.876 14.949 -28.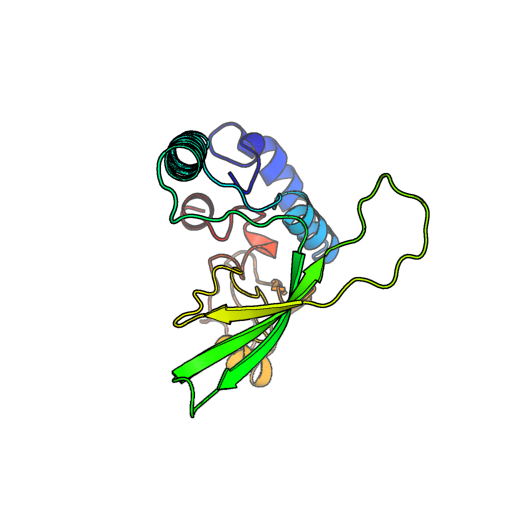381 1.00 51.31 94 VAL A N 1
ATOM 741 C CA . VAL A 1 94 ? -5.215 13.904 -29.368 1.00 51.31 94 VAL A CA 1
ATOM 742 C C . VAL A 1 94 ? -4.069 13.460 -30.290 1.00 51.31 94 VAL A C 1
ATOM 744 O O . VAL A 1 94 ? -4.156 13.565 -31.507 1.00 51.31 94 VAL A O 1
ATOM 747 N N . GLU A 1 95 ? -3.036 12.842 -29.718 1.00 54.47 95 GLU A N 1
ATOM 748 C CA . GLU A 1 95 ? -2.316 11.774 -30.422 1.00 54.47 95 GLU A CA 1
ATOM 749 C C . GLU A 1 95 ? -2.694 10.440 -29.771 1.00 54.47 95 GLU A C 1
ATOM 751 O O . GLU A 1 95 ? -2.645 10.295 -28.548 1.00 54.47 95 GLU A O 1
ATOM 756 N N . GLU A 1 96 ? -3.159 9.488 -30.584 1.00 56.19 96 GLU A N 1
ATOM 757 C CA . GLU A 1 96 ? -3.458 8.120 -30.162 1.00 56.19 96 GLU A CA 1
ATOM 758 C C . GLU A 1 96 ? -2.254 7.570 -29.390 1.00 56.19 96 GLU A C 1
ATOM 760 O O . GLU A 1 96 ? -1.151 7.499 -29.935 1.00 56.19 96 GLU A O 1
ATOM 765 N N . ALA A 1 97 ? -2.444 7.218 -28.113 1.00 62.47 97 ALA A N 1
ATOM 766 C CA . ALA A 1 97 ? -1.367 6.725 -27.262 1.00 62.47 97 ALA A CA 1
ATOM 767 C C . ALA A 1 97 ? -0.670 5.547 -27.958 1.00 62.47 97 ALA A C 1
ATOM 769 O O . ALA A 1 97 ? -1.242 4.461 -28.103 1.00 62.47 97 ALA A O 1
ATOM 770 N N . LYS A 1 98 ? 0.557 5.778 -28.440 1.00 74.06 98 LYS A N 1
ATOM 771 C CA . LYS A 1 98 ? 1.269 4.818 -29.281 1.00 74.06 98 LYS A CA 1
ATOM 772 C C . LYS A 1 98 ? 1.634 3.599 -28.446 1.00 74.06 98 LYS A C 1
ATOM 774 O O . LYS A 1 98 ? 2.563 3.637 -27.642 1.00 74.06 98 LYS A O 1
ATOM 779 N N . SER A 1 99 ? 0.897 2.516 -28.656 1.00 85.56 99 SER A N 1
ATOM 780 C CA . SER A 1 99 ? 1.180 1.233 -28.028 1.00 85.56 99 SER A CA 1
ATOM 781 C C . SER A 1 99 ? 2.465 0.637 -28.608 1.00 85.56 99 SER A C 1
ATOM 783 O O . SER A 1 99 ? 2.679 0.647 -29.824 1.00 85.56 99 SER A O 1
ATOM 785 N N . ARG A 1 100 ? 3.347 0.150 -27.736 1.00 89.50 100 ARG A N 1
ATOM 786 C CA . ARG A 1 100 ? 4.594 -0.531 -28.101 1.00 89.50 100 ARG A CA 1
ATOM 787 C C . ARG A 1 100 ? 4.676 -1.860 -27.367 1.00 89.50 100 ARG A C 1
ATOM 789 O O . ARG A 1 100 ? 4.133 -2.009 -26.276 1.00 89.50 100 ARG A O 1
ATOM 796 N N . THR A 1 101 ? 5.344 -2.828 -27.984 1.00 93.81 101 THR A N 1
ATOM 797 C CA . THR A 1 101 ? 5.598 -4.146 -27.393 1.00 93.81 101 THR A CA 1
ATOM 798 C C . THR A 1 101 ? 7.091 -4.315 -27.152 1.00 93.81 101 THR A C 1
ATOM 800 O O . THR A 1 101 ? 7.895 -3.987 -28.024 1.00 93.81 101 THR A O 1
ATOM 803 N N . MET A 1 102 ? 7.448 -4.820 -25.976 1.00 94.31 102 MET A N 1
ATOM 804 C CA . MET A 1 102 ? 8.818 -5.146 -25.583 1.00 94.31 102 MET A CA 1
ATOM 805 C C . MET A 1 102 ? 8.880 -6.570 -25.034 1.00 94.31 102 MET A C 1
ATOM 807 O O . MET A 1 102 ? 7.910 -7.051 -24.449 1.00 94.31 102 MET A O 1
ATOM 811 N N . GLU A 1 103 ? 10.023 -7.228 -25.213 1.00 96.62 103 GLU A N 1
ATOM 812 C CA . GLU A 1 103 ? 10.260 -8.586 -24.723 1.00 96.62 103 GLU A CA 1
ATOM 813 C C . GLU A 1 103 ? 11.122 -8.568 -23.454 1.00 96.62 103 GLU A C 1
ATOM 815 O O . GLU A 1 103 ? 12.117 -7.845 -23.388 1.00 96.62 103 GLU A O 1
ATOM 820 N N . PHE A 1 104 ? 10.755 -9.372 -22.453 1.00 96.44 104 PHE A N 1
ATOM 821 C CA . PHE A 1 104 ? 11.490 -9.489 -21.188 1.00 96.44 104 PHE A CA 1
ATOM 822 C C . PHE A 1 104 ? 11.600 -10.945 -20.738 1.00 96.44 104 PHE A C 1
ATOM 824 O O . PHE A 1 104 ? 10.608 -11.666 -20.727 1.00 96.44 104 PHE A O 1
ATOM 831 N N . ASP A 1 105 ? 12.769 -11.383 -20.276 1.00 97.50 105 ASP A N 1
ATOM 832 C CA . ASP A 1 105 ? 12.910 -12.726 -19.693 1.00 97.50 105 ASP A CA 1
ATOM 833 C C . ASP A 1 105 ? 12.181 -12.843 -18.342 1.00 97.50 105 ASP A C 1
ATOM 835 O O . ASP A 1 105 ? 11.548 -13.856 -18.039 1.00 97.50 105 ASP A O 1
ATOM 839 N N . TYR A 1 106 ? 12.233 -11.777 -17.536 1.00 96.56 106 TYR A N 1
ATOM 840 C CA . TYR A 1 106 ? 11.662 -11.725 -16.192 1.00 96.56 106 TYR A CA 1
ATOM 841 C C . TYR A 1 106 ? 10.973 -10.388 -15.931 1.00 96.56 106 TYR A C 1
ATOM 843 O O . TYR A 1 106 ? 11.435 -9.338 -16.375 1.00 96.56 106 TYR A O 1
ATOM 851 N N . ILE A 1 107 ? 9.901 -10.430 -15.138 1.00 95.69 107 ILE A N 1
ATOM 852 C CA . ILE A 1 107 ? 9.175 -9.249 -14.668 1.00 95.69 107 ILE A CA 1
ATOM 853 C C . ILE A 1 107 ? 9.146 -9.280 -13.140 1.00 95.69 107 ILE A C 1
ATOM 855 O O . ILE A 1 107 ? 8.696 -10.256 -12.539 1.00 95.69 107 ILE A O 1
ATOM 859 N N . LEU A 1 108 ? 9.611 -8.201 -12.510 1.00 95.88 108 LEU A N 1
ATOM 860 C CA . LEU A 1 108 ? 9.539 -7.999 -11.064 1.00 95.88 108 LEU A CA 1
ATOM 861 C C . LEU A 1 108 ? 8.490 -6.924 -10.761 1.00 95.88 108 LEU A C 1
ATOM 863 O O . LEU A 1 108 ? 8.665 -5.760 -11.117 1.00 95.88 108 LEU A O 1
ATOM 867 N N . LEU A 1 109 ? 7.394 -7.311 -10.103 1.00 93.81 109 LEU A N 1
ATOM 868 C CA . LEU A 1 109 ? 6.300 -6.399 -9.762 1.00 93.81 109 LEU A CA 1
ATOM 869 C C . LEU A 1 109 ? 6.537 -5.756 -8.392 1.00 93.81 109 LEU A C 1
ATOM 871 O O . LEU A 1 109 ? 6.280 -6.360 -7.354 1.00 93.81 109 LEU A O 1
ATOM 875 N N . ALA A 1 110 ? 7.001 -4.507 -8.397 1.00 92.25 110 ALA A N 1
ATOM 876 C CA . ALA A 1 110 ? 7.181 -3.681 -7.200 1.00 92.25 110 ALA A CA 1
ATOM 877 C C . ALA A 1 110 ? 6.039 -2.654 -7.016 1.00 92.25 110 ALA A C 1
ATOM 879 O O . ALA A 1 110 ? 6.263 -1.533 -6.568 1.00 92.25 110 ALA A O 1
ATOM 880 N N . THR A 1 111 ? 4.802 -3.020 -7.369 1.00 89.62 111 THR A N 1
ATOM 881 C CA . THR A 1 111 ? 3.619 -2.130 -7.394 1.00 89.62 111 THR A CA 1
ATOM 882 C C . THR A 1 111 ? 2.928 -1.952 -6.035 1.00 89.62 111 THR A C 1
ATOM 884 O O . THR A 1 111 ? 1.814 -1.439 -5.962 1.00 89.62 111 THR A O 1
ATOM 887 N N . GLY A 1 112 ? 3.570 -2.377 -4.945 1.00 86.50 112 GLY A N 1
ATOM 888 C CA . GLY A 1 112 ? 3.001 -2.331 -3.599 1.00 86.50 112 GLY A CA 1
ATOM 889 C C . GLY A 1 112 ? 1.923 -3.392 -3.353 1.00 86.50 112 GLY A C 1
ATOM 890 O O . GLY A 1 112 ? 1.862 -4.412 -4.037 1.00 86.50 112 GLY A O 1
ATOM 891 N N . ALA A 1 113 ? 1.091 -3.157 -2.337 1.00 82.88 113 ALA A N 1
ATOM 892 C CA . ALA A 1 113 ? 0.015 -4.056 -1.925 1.00 82.88 113 ALA A CA 1
ATOM 893 C C . ALA A 1 113 ? -1.316 -3.303 -1.835 1.00 82.88 113 ALA A C 1
ATOM 895 O O . ALA A 1 113 ? -1.354 -2.144 -1.414 1.00 82.88 113 ALA A O 1
ATOM 896 N N . VAL A 1 114 ? -2.409 -3.983 -2.183 1.00 83.69 114 VAL A N 1
ATOM 897 C CA . VAL A 1 114 ? -3.762 -3.468 -1.963 1.00 83.69 114 VAL A CA 1
ATOM 898 C C . VAL A 1 114 ? -4.092 -3.578 -0.478 1.00 83.69 114 VAL A C 1
ATOM 900 O O . VAL A 1 114 ? -3.968 -4.647 0.118 1.00 83.69 114 VAL A O 1
ATOM 903 N N . MET A 1 115 ? -4.504 -2.465 0.128 1.00 85.50 115 MET A N 1
ATOM 904 C CA . MET A 1 115 ? -4.884 -2.416 1.538 1.00 85.50 115 MET A CA 1
ATOM 905 C C . MET A 1 115 ? -6.408 -2.483 1.655 1.00 85.50 115 MET A C 1
ATOM 907 O O . MET A 1 115 ? -7.074 -1.463 1.784 1.00 85.50 115 MET A O 1
ATOM 911 N N . SER A 1 116 ? -6.949 -3.698 1.555 1.00 91.94 116 SER A N 1
ATOM 912 C CA . SER A 1 116 ? -8.382 -3.985 1.672 1.00 91.94 116 SER A CA 1
ATOM 913 C C . SER A 1 116 ? -8.569 -5.277 2.461 1.00 91.94 116 SER A C 1
ATOM 915 O O . SER A 1 116 ? -8.149 -6.352 2.032 1.00 91.94 116 SER A O 1
ATOM 917 N N . ALA A 1 117 ? -9.172 -5.188 3.647 1.00 92.56 117 ALA A N 1
ATOM 918 C CA . ALA A 1 117 ? -9.409 -6.347 4.502 1.00 92.56 117 ALA A CA 1
ATOM 919 C C . ALA A 1 117 ? -10.347 -7.359 3.828 1.00 92.56 117 ALA A C 1
ATOM 921 O O . ALA A 1 117 ? -10.196 -8.560 4.031 1.00 92.56 117 ALA A O 1
ATOM 922 N N . LYS A 1 118 ? -11.265 -6.886 2.975 1.00 92.69 118 LYS A N 1
ATOM 923 C CA . LYS A 1 118 ? -12.170 -7.727 2.177 1.00 92.69 118 LYS A CA 1
ATOM 924 C C . LYS A 1 118 ? -11.432 -8.555 1.126 1.00 92.69 118 LYS A C 1
ATOM 926 O O . LYS A 1 118 ? -11.788 -9.705 0.897 1.00 92.69 118 LYS A O 1
ATOM 931 N N . GLU A 1 119 ? -10.419 -7.972 0.492 1.00 92.62 119 GLU A N 1
ATOM 932 C CA . GLU A 1 119 ? -9.652 -8.622 -0.580 1.00 92.62 119 GLU A CA 1
ATOM 933 C C . GLU A 1 119 ? -8.500 -9.475 -0.046 1.00 92.62 119 GLU A C 1
ATOM 935 O O . GLU A 1 119 ? -7.976 -10.342 -0.747 1.00 92.62 119 GLU A O 1
ATOM 940 N N . HIS A 1 120 ? -8.104 -9.267 1.209 1.00 93.38 120 HIS A N 1
ATOM 941 C CA . HIS A 1 120 ? -7.038 -10.042 1.815 1.00 93.38 120 HIS A CA 1
ATOM 942 C C . HIS A 1 120 ? -7.461 -11.517 2.014 1.00 93.38 120 HIS A C 1
ATOM 944 O O . HIS A 1 120 ? -8.499 -11.774 2.629 1.00 93.38 120 HIS A O 1
ATOM 950 N N . PRO A 1 121 ? -6.648 -12.521 1.617 1.00 92.69 121 PRO A N 1
ATOM 951 C CA . PRO A 1 121 ? -7.065 -13.933 1.597 1.00 92.69 121 PRO A CA 1
ATOM 952 C C . PRO A 1 121 ? -7.550 -14.514 2.934 1.00 92.69 121 PRO A C 1
ATOM 954 O O . PRO A 1 121 ? -8.375 -15.430 2.955 1.00 92.69 121 PRO A O 1
ATOM 957 N N . LEU A 1 122 ? -7.008 -14.016 4.051 1.00 92.44 122 LEU A N 1
ATOM 958 C CA . LEU A 1 122 ? -7.422 -14.405 5.404 1.00 92.44 122 LEU A CA 1
ATOM 959 C C . LEU A 1 122 ? -8.548 -13.513 5.940 1.00 92.44 122 LEU A C 1
ATOM 961 O O . LEU A 1 122 ? -9.633 -14.012 6.224 1.00 92.44 122 LEU A O 1
ATOM 965 N N . LEU A 1 123 ? -8.300 -12.204 6.066 1.00 92.19 123 LEU A N 1
ATOM 966 C CA . LEU A 1 123 ? -9.278 -11.246 6.585 1.00 92.19 123 LEU A CA 1
ATOM 967 C C . LEU A 1 123 ? -10.588 -11.239 5.790 1.00 92.19 123 LEU A C 1
ATOM 969 O O . LEU A 1 123 ? -11.631 -11.110 6.408 1.00 92.19 123 LEU A O 1
ATOM 973 N N . GLY A 1 124 ? -10.578 -11.482 4.479 1.00 94.38 124 GLY A N 1
ATOM 974 C CA . GLY A 1 124 ? -11.799 -11.580 3.677 1.00 94.38 124 GLY A CA 1
ATOM 975 C C . GLY A 1 124 ? -12.685 -12.759 4.087 1.00 94.38 124 GLY A C 1
ATOM 976 O O . GLY A 1 124 ? -13.908 -12.640 4.117 1.00 94.38 124 GLY A O 1
ATOM 977 N N . LYS A 1 125 ? -12.082 -13.886 4.498 1.00 94.81 125 LYS A N 1
ATOM 978 C CA . LYS A 1 125 ? -12.826 -15.030 5.056 1.00 94.81 125 LYS A CA 1
ATOM 979 C C . LYS A 1 125 ? -13.415 -14.701 6.422 1.00 94.81 125 LYS A C 1
ATOM 981 O O . LYS A 1 125 ? -14.546 -15.087 6.697 1.00 94.81 125 LYS A O 1
ATOM 986 N N . ILE A 1 126 ? -12.660 -13.981 7.253 1.00 93.38 126 ILE A N 1
ATOM 987 C CA . ILE A 1 126 ? -13.147 -13.493 8.548 1.00 93.38 126 ILE A CA 1
ATOM 988 C C . ILE A 1 126 ? -14.311 -12.530 8.319 1.00 93.38 126 ILE A C 1
ATOM 990 O O . ILE A 1 126 ? -15.375 -12.739 8.880 1.00 93.38 126 ILE A O 1
ATOM 994 N N . TYR A 1 127 ? -14.148 -11.560 7.420 1.00 93.06 127 TYR A N 1
ATOM 995 C CA . TYR A 1 127 ? -15.153 -10.570 7.043 1.00 93.06 127 TYR A CA 1
ATOM 996 C C . TYR A 1 127 ? -16.456 -11.219 6.564 1.00 93.06 127 TYR A C 1
ATOM 998 O O . TYR A 1 127 ? -17.544 -10.759 6.902 1.00 93.06 127 TYR A O 1
ATOM 1006 N N . ALA A 1 128 ? -16.360 -12.299 5.782 1.00 92.88 128 ALA A N 1
ATOM 1007 C CA . ALA A 1 128 ? -17.523 -13.056 5.327 1.00 92.88 128 ALA A CA 1
ATOM 1008 C C . ALA A 1 128 ? -18.247 -13.793 6.468 1.00 92.88 128 ALA A C 1
ATOM 1010 O O . ALA A 1 128 ? -19.450 -14.022 6.371 1.00 92.88 128 ALA A O 1
ATOM 1011 N N . HIS A 1 129 ? -17.525 -14.171 7.527 1.00 91.50 129 HIS A N 1
ATOM 1012 C CA . HIS A 1 129 ? -18.075 -14.876 8.683 1.00 91.50 129 HIS A CA 1
ATOM 1013 C C . HIS A 1 129 ? -18.635 -13.925 9.749 1.00 91.50 129 HIS A C 1
ATOM 1015 O O . HIS A 1 129 ? -19.723 -14.154 10.264 1.00 91.50 129 HIS A O 1
ATOM 1021 N N . SER A 1 130 ? -17.904 -12.855 10.061 1.00 92.12 130 SER A N 1
ATOM 1022 C CA . SER A 1 130 ? -18.270 -11.818 11.021 1.00 92.12 130 SER A CA 1
ATOM 1023 C C . SER A 1 130 ? -17.750 -10.474 10.520 1.00 92.12 130 SER A C 1
ATOM 1025 O O . SER A 1 130 ? -16.565 -10.312 10.211 1.00 92.12 130 SER A O 1
ATOM 1027 N N . LYS A 1 131 ? -18.652 -9.499 10.410 1.00 92.38 131 LYS A N 1
ATOM 1028 C CA . LYS A 1 131 ? -18.303 -8.161 9.934 1.00 92.38 131 LYS A CA 1
ATOM 1029 C C . LYS A 1 131 ? -17.656 -7.345 11.058 1.00 92.38 131 LYS A C 1
ATOM 1031 O O . LYS A 1 131 ? -18.051 -7.504 12.213 1.00 92.38 131 LYS A O 1
ATOM 1036 N N . PRO A 1 132 ? -16.708 -6.454 10.728 1.00 93.19 132 PRO A N 1
ATOM 1037 C CA . PRO A 1 132 ? -16.265 -5.445 11.678 1.00 93.19 132 PRO A CA 1
ATOM 1038 C C . PRO A 1 132 ? -17.403 -4.460 11.988 1.00 93.19 132 PRO A C 1
ATOM 1040 O O . PRO A 1 132 ? -18.424 -4.463 11.294 1.00 93.19 132 PRO A O 1
ATOM 1043 N N . GLU A 1 133 ? -17.209 -3.589 12.982 1.00 89.88 133 GLU A N 1
ATOM 1044 C CA . GLU A 1 133 ? -18.180 -2.537 13.351 1.00 89.88 133 GLU A CA 1
ATOM 1045 C C . GLU A 1 133 ? -18.546 -1.632 12.158 1.00 89.88 133 GLU A C 1
ATOM 1047 O O . GLU A 1 133 ? -19.666 -1.140 12.028 1.00 89.88 133 GLU A O 1
ATOM 1052 N N . GLY A 1 134 ? -17.604 -1.455 11.232 1.00 93.81 134 GLY A N 1
ATOM 1053 C CA . GLY A 1 134 ? -17.793 -0.715 9.991 1.00 93.81 134 GLY A CA 1
ATOM 1054 C C . GLY A 1 134 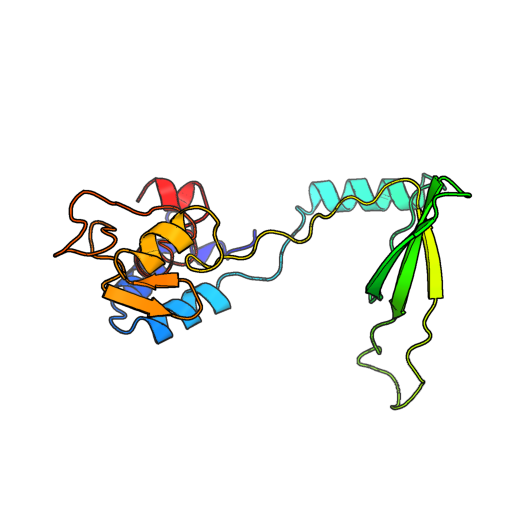? -16.667 -0.972 8.995 1.00 93.81 134 GLY A C 1
ATOM 1055 O O . GLY A 1 134 ? -15.686 -1.653 9.290 1.00 93.81 134 GLY A O 1
ATOM 1056 N N . ASP A 1 135 ? -16.800 -0.425 7.791 1.00 95.00 135 ASP A N 1
ATOM 1057 C CA . ASP A 1 135 ? -15.783 -0.511 6.741 1.00 95.00 135 ASP A CA 1
ATOM 1058 C C . ASP A 1 135 ? -15.785 0.772 5.916 1.00 95.00 135 ASP A C 1
ATOM 1060 O O . ASP A 1 135 ? -16.840 1.206 5.452 1.00 95.00 135 ASP A O 1
ATOM 1064 N N . VAL A 1 136 ? -14.601 1.344 5.711 1.00 96.38 136 VAL A N 1
ATOM 1065 C CA . VAL A 1 136 ? -14.394 2.499 4.839 1.00 96.38 136 VAL A CA 1
ATOM 1066 C C . VAL A 1 136 ? -13.349 2.137 3.798 1.00 96.38 136 VAL A C 1
ATOM 1068 O O . VAL A 1 136 ? -12.175 1.964 4.118 1.00 96.38 136 VAL A O 1
ATOM 1071 N N . ASN A 1 137 ? -13.770 2.017 2.537 1.00 94.12 137 ASN A N 1
ATOM 1072 C CA . ASN A 1 137 ? -12.887 1.725 1.403 1.00 94.12 137 ASN A CA 1
ATOM 1073 C C . ASN A 1 137 ? -11.961 0.505 1.635 1.00 94.12 137 ASN A C 1
ATOM 1075 O O . ASN A 1 137 ? -10.791 0.528 1.254 1.00 94.12 137 ASN A O 1
ATOM 1079 N N . GLY A 1 138 ? -12.475 -0.550 2.284 1.00 93.06 138 GLY A N 1
ATOM 1080 C CA . GLY A 1 138 ? -11.719 -1.767 2.602 1.00 93.06 138 GLY A CA 1
ATOM 1081 C C . GLY A 1 138 ? -10.915 -1.711 3.906 1.00 93.06 138 GLY A C 1
ATOM 1082 O O . GLY A 1 138 ? -10.264 -2.698 4.254 1.00 93.06 138 GLY A O 1
ATOM 1083 N N . PHE A 1 139 ? -10.951 -0.600 4.644 1.00 95.75 139 PHE A N 1
ATOM 1084 C CA . PHE A 1 139 ? -10.373 -0.497 5.981 1.00 95.75 139 PHE A CA 1
ATOM 1085 C C . PHE A 1 139 ? -11.449 -0.783 7.038 1.00 95.75 139 PHE A C 1
ATOM 1087 O O . PHE A 1 139 ? -12.467 -0.088 7.053 1.00 95.75 139 PHE A O 1
ATOM 1094 N N . PRO A 1 140 ? -11.247 -1.770 7.928 1.00 95.56 140 PRO A N 1
ATOM 1095 C CA . PRO A 1 140 ? -12.192 -2.055 8.999 1.00 95.56 140 PRO A CA 1
ATOM 1096 C C . PRO A 1 140 ? -12.187 -0.926 10.037 1.00 95.56 140 PRO A C 1
ATOM 1098 O O . PRO A 1 140 ? -11.130 -0.427 10.429 1.00 95.56 140 PRO A O 1
ATOM 1101 N N . VAL A 1 141 ? -13.373 -0.547 10.507 1.00 95.62 141 VAL A N 1
ATOM 1102 C CA . VAL A 1 141 ? -13.536 0.249 11.726 1.00 95.62 141 VAL A CA 1
ATOM 1103 C C . VAL A 1 141 ? -13.383 -0.708 12.902 1.00 95.62 141 VAL A C 1
ATOM 1105 O O . VAL A 1 141 ? -14.096 -1.707 12.984 1.00 95.62 141 VAL A O 1
ATOM 1108 N N . LEU A 1 142 ? -12.405 -0.428 13.759 1.00 94.69 142 LEU A N 1
ATOM 1109 C CA . LEU A 1 142 ? -12.048 -1.244 14.917 1.00 94.69 142 LEU A CA 1
ATOM 1110 C C . LEU A 1 142 ? -12.440 -0.518 16.207 1.00 94.69 142 LEU A C 1
ATOM 1112 O O . LEU A 1 142 ? -12.611 0.703 16.192 1.00 94.69 142 LEU A O 1
ATOM 1116 N N . SER A 1 143 ? -12.508 -1.251 17.319 1.00 92.94 143 SER A N 1
ATOM 1117 C CA . SER A 1 143 ? -12.630 -0.634 18.647 1.00 92.94 143 SER A CA 1
ATOM 1118 C C . SER A 1 143 ? -11.383 0.171 19.034 1.00 92.94 143 SER A C 1
ATOM 1120 O O . SER A 1 143 ? -10.348 0.114 18.357 1.00 92.94 143 SER A O 1
ATOM 1122 N N . GLU A 1 144 ? -11.447 0.882 20.164 1.00 89.94 144 GLU A N 1
ATOM 1123 C CA . GLU A 1 144 ? -10.293 1.600 20.717 1.00 89.94 144 GLU A CA 1
ATOM 1124 C C . GLU A 1 144 ? -9.100 0.671 20.987 1.00 89.94 144 GLU A C 1
ATOM 1126 O O . GLU A 1 144 ? -7.958 1.038 20.709 1.00 89.94 144 GLU A O 1
ATOM 1131 N N . GLU A 1 145 ? -9.359 -0.564 21.421 1.00 91.62 145 GLU A N 1
ATOM 1132 C CA . GLU A 1 145 ? -8.362 -1.620 21.629 1.00 91.62 145 GLU A CA 1
ATOM 1133 C C . GLU A 1 145 ? -8.030 -2.406 20.356 1.00 91.62 145 GLU A C 1
ATOM 1135 O O . GLU A 1 145 ? -7.382 -3.450 20.432 1.00 91.62 145 GLU A O 1
ATOM 1140 N N . LEU A 1 146 ? -8.453 -1.926 19.184 1.00 93.94 146 LEU A N 1
ATOM 1141 C CA . LEU A 1 146 ? -8.216 -2.542 17.879 1.00 93.94 146 LEU A CA 1
ATOM 1142 C C . LEU A 1 146 ? -8.934 -3.882 17.657 1.00 93.94 146 LEU A C 1
ATOM 1144 O O . LEU A 1 146 ? -8.476 -4.717 16.865 1.00 93.94 146 LEU A O 1
ATOM 1148 N N . ARG A 1 147 ? -10.058 -4.115 18.341 1.00 94.88 147 ARG A N 1
ATOM 1149 C CA . ARG A 1 147 ? -10.861 -5.325 18.127 1.00 94.88 147 ARG A CA 1
ATOM 1150 C C . ARG A 1 147 ? -11.617 -5.244 16.812 1.00 94.88 147 ARG A C 1
ATOM 1152 O O . ARG A 1 147 ? -12.094 -4.181 16.427 1.00 94.88 147 ARG A O 1
ATOM 1159 N N . TRP A 1 148 ? -11.740 -6.390 16.145 1.00 94.31 148 TRP A N 1
ATOM 1160 C CA . TRP A 1 148 ? -12.497 -6.513 14.898 1.00 94.31 148 TRP A CA 1
ATOM 1161 C C . TRP A 1 148 ? -13.978 -6.191 15.095 1.00 94.31 148 TRP A C 1
ATOM 1163 O O . TRP A 1 148 ? -14.551 -5.422 14.333 1.00 94.31 148 TRP A O 1
ATOM 1173 N N . ASN A 1 149 ? -14.580 -6.797 16.114 1.00 90.69 149 ASN A N 1
ATOM 1174 C CA . ASN A 1 149 ? -15.985 -6.661 16.471 1.00 90.69 149 ASN A CA 1
ATOM 1175 C C . ASN A 1 149 ? -16.114 -6.958 17.972 1.00 90.69 149 ASN A C 1
ATOM 1177 O O . ASN A 1 149 ? -15.565 -7.961 18.445 1.00 90.69 149 ASN A O 1
ATOM 1181 N N . GLU A 1 150 ? -16.817 -6.111 18.722 1.00 86.19 150 GLU A N 1
ATOM 1182 C CA . GLU A 1 150 ? -16.926 -6.264 20.182 1.00 86.19 150 GLU A CA 1
ATOM 1183 C C . GLU A 1 150 ? -17.968 -7.299 20.626 1.00 86.19 150 GLU A C 1
ATOM 1185 O O . GLU A 1 150 ? -17.992 -7.709 21.786 1.00 86.19 150 GLU A O 1
ATOM 1190 N N . THR A 1 151 ? -18.812 -7.769 19.714 1.00 85.50 151 THR A N 1
ATOM 1191 C CA . THR A 1 151 ? -19.895 -8.711 20.011 1.00 85.50 151 THR A CA 1
ATOM 1192 C C . THR A 1 151 ? -19.511 -10.142 19.637 1.00 85.50 151 THR A C 1
ATOM 1194 O O . THR A 1 151 ? -19.477 -11.016 20.502 1.00 85.50 151 THR A O 1
ATOM 1197 N N . ASP A 1 152 ? -19.158 -10.381 18.373 1.00 82.19 152 ASP A N 1
ATOM 1198 C CA . ASP A 1 152 ? -19.040 -11.731 17.805 1.00 82.19 152 ASP A CA 1
ATOM 1199 C C . ASP A 1 152 ? -17.610 -12.294 17.845 1.00 82.19 152 ASP A C 1
ATOM 1201 O O . ASP A 1 152 ? -17.411 -13.508 17.900 1.00 82.19 152 ASP A O 1
ATOM 1205 N N . MET A 1 153 ? -16.591 -11.427 17.809 1.00 84.06 153 MET A N 1
ATOM 1206 C CA . MET A 1 153 ? -15.179 -11.825 17.701 1.00 84.06 153 MET A CA 1
ATOM 1207 C C . MET A 1 153 ? -14.274 -11.049 18.667 1.00 84.06 153 MET A C 1
ATOM 1209 O O . MET A 1 153 ? -13.232 -10.520 18.282 1.00 84.06 153 MET A O 1
ATOM 1213 N N . GLN A 1 154 ? -14.631 -11.051 19.953 1.00 83.19 154 GLN A N 1
ATOM 1214 C CA . GLN A 1 154 ? -13.961 -10.280 21.017 1.00 83.19 154 GLN A CA 1
ATOM 1215 C C . GLN A 1 154 ? -12.456 -10.549 21.188 1.00 83.19 154 GLN A C 1
ATOM 1217 O O . GLN A 1 154 ? -11.737 -9.709 21.724 1.00 83.19 154 GLN A O 1
ATOM 1222 N N . ASN A 1 155 ? -11.971 -11.711 20.737 1.00 91.50 155 ASN A N 1
ATOM 1223 C CA . ASN A 1 155 ? -10.562 -12.107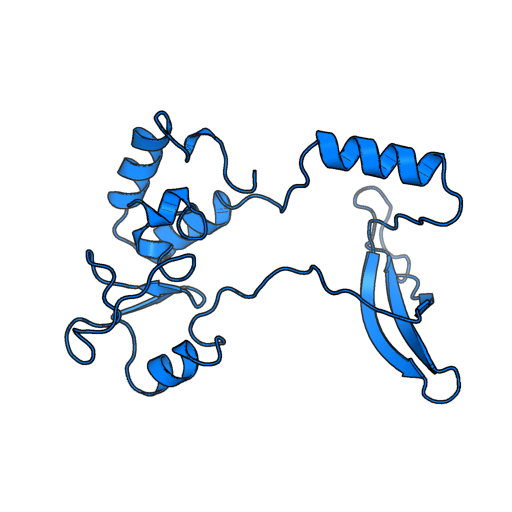 20.839 1.00 91.50 155 ASN A CA 1
ATOM 1224 C C . ASN A 1 155 ? -9.760 -11.858 19.551 1.00 91.50 155 ASN A C 1
ATOM 1226 O O . ASN A 1 155 ? -8.595 -12.251 19.475 1.00 91.50 155 ASN A O 1
ATOM 1230 N N . LEU A 1 156 ? -10.369 -11.252 18.526 1.00 93.56 156 LEU A N 1
ATOM 1231 C CA . LEU A 1 156 ? -9.688 -10.909 17.284 1.00 93.56 156 LEU A CA 1
ATOM 1232 C C . LEU A 1 156 ? -9.280 -9.436 17.291 1.00 93.56 156 LEU A C 1
ATOM 1234 O O . LEU A 1 156 ? -10.125 -8.543 17.273 1.00 93.56 156 LEU A O 1
ATOM 1238 N N . PHE A 1 157 ? -7.972 -9.208 17.237 1.00 94.31 157 PHE A N 1
ATOM 1239 C CA . PHE A 1 157 ? -7.358 -7.886 17.201 1.00 94.31 157 PHE A CA 1
ATOM 1240 C C . PHE A 1 157 ? -6.636 -7.688 15.871 1.00 94.31 157 PHE A C 1
ATOM 1242 O O . PHE A 1 157 ? -5.990 -8.612 15.366 1.00 94.31 157 PHE A O 1
ATOM 1249 N N . VAL A 1 158 ? -6.725 -6.486 15.305 1.00 93.44 158 VAL A N 1
ATOM 1250 C CA . VAL A 1 158 ? -6.087 -6.144 14.029 1.00 93.44 158 VAL A CA 1
ATOM 1251 C C . VAL A 1 158 ? -5.101 -5.005 14.235 1.00 93.44 158 VAL A C 1
ATOM 1253 O O . VAL A 1 158 ? -5.416 -3.995 14.842 1.00 93.44 158 VAL A O 1
ATOM 1256 N N . THR A 1 159 ? -3.891 -5.150 13.705 1.00 92.19 159 THR A N 1
ATOM 1257 C CA . THR A 1 159 ? -2.841 -4.124 13.774 1.00 92.19 159 THR A CA 1
ATOM 1258 C C . THR A 1 159 ? -2.228 -3.885 12.392 1.00 92.19 159 THR A C 1
ATOM 1260 O O . THR A 1 159 ? -2.609 -4.515 11.400 1.00 92.19 159 THR A O 1
ATOM 1263 N N . GLY A 1 160 ? -1.273 -2.963 12.301 1.00 91.31 160 GLY A N 1
ATOM 1264 C CA . GLY A 1 160 ? -0.624 -2.591 11.051 1.00 91.31 160 GLY A CA 1
ATOM 1265 C C . GLY A 1 160 ? -1.521 -1.727 10.162 1.00 91.31 160 GLY A C 1
ATOM 1266 O O . GLY A 1 160 ? -2.386 -0.996 10.637 1.00 91.31 160 GLY A O 1
ATOM 1267 N N . GLY A 1 161 ? -1.326 -1.806 8.843 1.00 92.31 161 GLY A N 1
ATOM 1268 C CA . GLY A 1 161 ? -2.035 -0.955 7.877 1.00 92.31 161 GLY A CA 1
ATOM 1269 C C . GLY A 1 161 ? -3.563 -1.055 7.931 1.00 92.31 161 GLY A C 1
ATOM 1270 O O . GLY A 1 161 ? -4.234 -0.046 7.743 1.00 92.31 161 GLY A O 1
ATOM 1271 N N . TYR A 1 162 ? -4.112 -2.227 8.260 1.00 93.81 162 TYR A N 1
ATOM 1272 C CA . TYR A 1 162 ? -5.560 -2.425 8.390 1.00 93.81 162 TYR A CA 1
ATOM 1273 C C . TYR A 1 162 ? -6.171 -1.705 9.597 1.00 93.81 162 TYR A C 1
ATOM 1275 O O . TYR A 1 162 ? -7.364 -1.441 9.596 1.00 93.81 162 TYR A O 1
ATOM 1283 N N . ALA A 1 163 ? -5.364 -1.332 10.592 1.00 94.88 163 ALA A N 1
ATOM 1284 C CA . ALA A 1 163 ? -5.802 -0.564 11.753 1.00 94.88 163 ALA A CA 1
ATOM 1285 C C . ALA A 1 163 ? -5.645 0.956 11.564 1.00 94.88 163 ALA A C 1
ATOM 1287 O O . ALA A 1 163 ? -5.747 1.715 12.526 1.00 94.88 163 ALA A O 1
ATOM 1288 N N . ALA A 1 164 ? -5.382 1.433 10.340 1.00 94.56 164 ALA A N 1
ATOM 1289 C CA . ALA A 1 164 ? -5.086 2.845 10.084 1.00 94.56 164 ALA A CA 1
ATOM 1290 C C . ALA A 1 164 ? -6.216 3.810 10.475 1.00 94.56 164 ALA A C 1
ATOM 1292 O O . ALA A 1 164 ? -5.921 4.942 10.848 1.00 94.56 164 ALA A O 1
ATOM 1293 N N . LEU A 1 165 ? -7.483 3.378 10.455 1.00 95.44 165 LEU A N 1
ATOM 1294 C CA . LEU A 1 165 ? -8.600 4.210 10.921 1.00 95.44 165 LEU A CA 1
ATOM 1295 C C . LEU A 1 165 ? -8.575 4.456 12.435 1.00 95.44 165 LEU A C 1
ATOM 1297 O O . LEU A 1 165 ? -9.211 5.396 12.894 1.00 95.44 165 LEU A O 1
ATOM 1301 N N . GLN A 1 166 ? -7.833 3.660 13.206 1.00 94.44 166 GLN A N 1
ATOM 1302 C CA . GLN A 1 166 ? -7.696 3.836 14.653 1.00 94.44 166 GLN A CA 1
ATOM 1303 C C . GLN A 1 166 ? -6.298 4.339 15.042 1.00 94.44 166 GLN A C 1
ATOM 1305 O O . GLN A 1 166 ? -6.150 5.242 15.865 1.00 94.44 166 GLN A O 1
ATOM 1310 N N . LEU A 1 167 ? -5.254 3.812 14.399 1.00 93.12 167 LEU A N 1
ATOM 1311 C CA . LEU A 1 167 ? -3.854 4.134 14.697 1.00 93.12 167 LEU A CA 1
ATOM 1312 C C . LEU A 1 167 ? -3.305 5.334 13.912 1.00 93.12 167 LEU A C 1
ATOM 1314 O O . LEU A 1 167 ? -2.249 5.867 14.258 1.00 93.12 167 LEU A O 1
ATOM 1318 N N . GLY A 1 168 ? -3.994 5.755 12.852 1.00 92.88 168 GLY A N 1
ATOM 1319 C CA . GLY A 1 168 ? -3.594 6.867 12.000 1.00 92.88 168 GLY A CA 1
ATOM 1320 C C . GLY A 1 168 ? -2.658 6.494 10.843 1.00 92.88 168 GLY A C 1
ATOM 1321 O O . GLY A 1 168 ? -2.374 5.320 10.584 1.00 92.88 168 GLY A O 1
ATOM 1322 N N . PRO A 1 169 ? -2.144 7.497 10.108 1.00 91.44 169 PRO A N 1
ATOM 1323 C CA . PRO A 1 169 ? -1.445 7.295 8.831 1.00 91.44 169 PRO A CA 1
ATOM 1324 C C . PRO A 1 169 ? -0.188 6.409 8.917 1.00 91.44 169 PRO A C 1
ATOM 1326 O O . PRO A 1 169 ? 0.165 5.700 7.963 1.00 91.44 169 PRO A O 1
ATOM 1329 N N . VAL A 1 170 ? 0.464 6.406 10.084 1.00 90.62 170 VAL A N 1
ATOM 1330 C CA . VAL A 1 170 ? 1.694 5.652 10.371 1.00 90.62 170 VAL A CA 1
ATOM 1331 C C . VAL A 1 170 ? 1.458 4.180 10.727 1.00 90.62 170 VAL A C 1
ATOM 1333 O O . VAL A 1 170 ? 2.433 3.465 10.963 1.00 90.62 170 VAL A O 1
ATOM 1336 N N . ALA A 1 171 ? 0.210 3.700 10.736 1.00 91.75 171 ALA A N 1
ATOM 1337 C CA . ALA A 1 171 ? -0.152 2.365 11.223 1.00 91.75 171 ALA A CA 1
ATOM 1338 C C . ALA A 1 171 ? 0.619 1.213 10.554 1.00 91.75 171 ALA A C 1
ATOM 1340 O O . ALA A 1 171 ? 1.016 0.268 11.224 1.00 91.75 171 ALA A O 1
ATOM 1341 N N . ALA A 1 172 ? 0.915 1.298 9.251 1.00 88.56 172 ALA A N 1
ATOM 1342 C CA . ALA A 1 172 ? 1.687 0.258 8.552 1.00 88.56 172 ALA A CA 1
ATOM 1343 C C . ALA A 1 172 ? 3.218 0.367 8.730 1.00 88.56 172 ALA A C 1
ATOM 1345 O O . ALA A 1 172 ? 3.965 -0.238 7.966 1.00 88.56 172 ALA A O 1
ATOM 1346 N N . THR A 1 173 ? 3.700 1.169 9.680 1.00 87.19 173 THR A N 1
ATOM 1347 C CA . THR A 1 173 ? 5.132 1.362 9.951 1.00 87.19 173 THR A CA 1
ATOM 1348 C C . THR A 1 173 ? 5.487 0.891 11.360 1.00 87.19 173 THR A C 1
ATOM 1350 O O . THR A 1 173 ? 4.619 0.772 12.224 1.00 87.19 173 THR A O 1
ATOM 1353 N N . LEU A 1 174 ? 6.783 0.712 11.638 1.00 85.38 174 LEU A N 1
ATOM 1354 C CA . LEU A 1 174 ? 7.266 0.411 12.993 1.00 85.38 174 LEU A CA 1
ATOM 1355 C C . LEU A 1 174 ? 6.890 1.490 14.022 1.00 85.38 174 LEU A C 1
ATOM 1357 O O . LEU A 1 174 ? 6.790 1.190 15.208 1.00 85.38 174 LEU A O 1
ATOM 1361 N N . ALA A 1 175 ? 6.674 2.736 13.587 1.00 82.12 175 ALA A N 1
ATOM 1362 C CA . ALA A 1 175 ? 6.199 3.798 14.468 1.00 82.12 175 ALA A CA 1
ATOM 1363 C C . ALA A 1 175 ? 4.744 3.569 14.906 1.00 82.12 175 ALA A C 1
ATOM 1365 O O . ALA A 1 175 ? 4.411 3.844 16.054 1.00 82.12 175 ALA A O 1
ATOM 1366 N N . GLY A 1 176 ? 3.904 3.035 14.013 1.00 82.12 176 GLY A N 1
ATOM 1367 C CA . GLY A 1 176 ? 2.526 2.653 14.320 1.00 82.12 176 GLY A CA 1
ATOM 1368 C C . GLY A 1 176 ? 2.438 1.418 15.215 1.00 82.12 176 GLY A C 1
ATOM 1369 O O . GLY A 1 176 ? 1.581 1.368 16.080 1.00 82.12 176 GLY A O 1
ATOM 1370 N N . ALA A 1 177 ? 3.367 0.469 15.072 1.00 79.88 177 ALA A N 1
ATOM 1371 C CA . ALA A 1 177 ? 3.392 -0.761 15.872 1.00 79.88 177 ALA A CA 1
ATOM 1372 C C . ALA A 1 177 ? 3.784 -0.563 17.353 1.00 79.88 177 ALA A C 1
ATOM 1374 O O . ALA A 1 177 ? 3.666 -1.494 18.143 1.00 79.88 177 ALA A O 1
ATOM 1375 N N . ARG A 1 178 ? 4.315 0.610 17.723 1.00 67.38 178 ARG A N 1
ATOM 1376 C CA . ARG A 1 178 ? 4.682 0.950 19.112 1.00 67.38 178 ARG A CA 1
ATOM 1377 C C . ARG A 1 178 ? 3.551 1.608 19.904 1.00 67.38 178 ARG A C 1
ATOM 1379 O O . ARG A 1 178 ? 3.741 1.836 21.096 1.00 67.38 178 ARG A O 1
ATOM 1386 N N . LYS A 1 179 ? 2.468 1.990 19.231 1.00 58.75 179 LYS A N 1
ATOM 1387 C CA . LYS A 1 179 ? 1.294 2.618 19.835 1.00 58.75 179 LYS A CA 1
ATOM 1388 C C . LYS A 1 179 ? 0.261 1.551 20.147 1.00 58.75 179 LYS A C 1
ATOM 1390 O O . LYS A 1 179 ? -0.360 1.693 21.216 1.00 58.75 179 LYS A O 1
#